Protein AF-C7GC16-F1 (afdb_monomer_lite)

Radius of gyration: 24.83 Å; chains: 1; bounding box: 81×34×34 Å

Foldseek 3Di:
DVVVVVVVVVVVVVVVVVVVVVVVVVPPDPPPPPPPDPPPQWDFDDDDPFWTWTARNPFQFIWIWGDDPPDIDIDTDADPVRHTDGDPDDD

Sequence (91 aa):
MRKIRSTNAVRKKLITAIITATLLIAGCSDTANVSAGQENTMVLVGSGQEYLIYADSDTGVMYLYITISTGGGLTVMLNADGTPKIWQGEE

pLDDT: mean 80.11, std 16.04, range [49.28, 98.38]

Secondary structure (DSSP, 8-state):
-HHHHHHHHHHHHHHHHHHHHHHHHTT------TTS-----EEEEEE-SSEEEEEETTT-BEEEE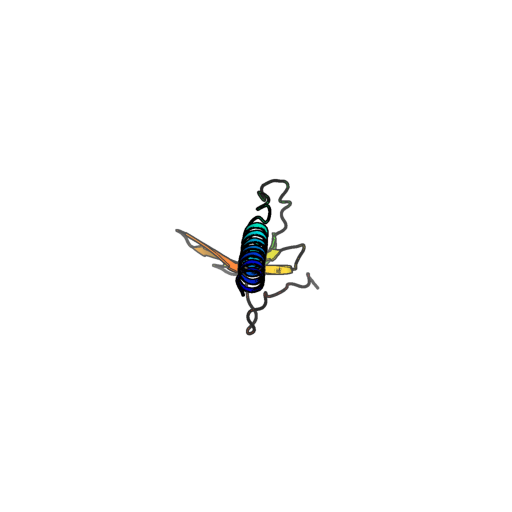EEETTEEEEEE-B-TTSPBPB-----

InterPro domains:
  IPR045515 Domain of unknown function DUF6440 [PF20037] (49-86)

Structure (mmCIF, N/CA/C/O backbone):
data_AF-C7GC16-F1
#
_entry.id   AF-C7GC16-F1
#
loop_
_atom_site.group_PDB
_atom_site.id
_atom_site.type_symbol
_atom_site.label_atom_id
_atom_site.label_alt_id
_atom_site.label_comp_id
_atom_site.label_asym_id
_atom_site.label_entity_id
_atom_site.label_seq_id
_atom_site.pdbx_PDB_ins_code
_atom_site.Cartn_x
_atom_site.Cartn_y
_atom_site.Cartn_z
_atom_site.occupancy
_atom_site.B_iso_or_equiv
_atom_site.auth_seq_id
_atom_site.auth_comp_id
_atom_site.auth_asym_id
_atom_site.auth_atom_id
_atom_site.pdbx_PDB_model_num
ATOM 1 N N . MET A 1 1 ? -63.470 1.764 -0.219 1.00 57.22 1 MET A N 1
ATOM 2 C CA . MET A 1 1 ? -62.200 1.201 -0.752 1.00 57.22 1 MET A CA 1
ATOM 3 C C . MET A 1 1 ? -61.147 2.228 -1.215 1.00 57.22 1 MET A C 1
ATOM 5 O O . MET A 1 1 ? -59.967 1.907 -1.146 1.00 57.22 1 MET A O 1
ATOM 9 N N . ARG A 1 2 ? -61.492 3.462 -1.635 1.00 54.91 2 ARG A N 1
ATOM 10 C CA . ARG A 1 2 ? -60.500 4.473 -2.091 1.00 54.91 2 ARG A CA 1
ATOM 11 C C . ARG A 1 2 ? -59.507 4.955 -1.014 1.00 54.91 2 ARG A C 1
ATOM 13 O O . ARG A 1 2 ? -58.345 5.190 -1.330 1.00 54.91 2 ARG A O 1
ATOM 20 N N . LYS A 1 3 ? -59.934 5.044 0.252 1.00 53.91 3 LYS A N 1
ATOM 21 C CA . LYS A 1 3 ? -59.116 5.571 1.364 1.00 53.91 3 LYS A CA 1
ATOM 22 C C . LYS A 1 3 ? -57.870 4.715 1.657 1.00 53.91 3 LYS A C 1
ATOM 24 O O . LYS A 1 3 ? -56.803 5.274 1.838 1.00 53.91 3 LYS A O 1
ATOM 29 N N . ILE A 1 4 ? -57.987 3.383 1.595 1.00 54.50 4 ILE A N 1
ATOM 30 C CA . ILE A 1 4 ? -56.900 2.420 1.888 1.00 54.50 4 ILE A CA 1
ATOM 31 C C . ILE A 1 4 ? -55.850 2.374 0.759 1.00 54.50 4 ILE A C 1
ATOM 33 O O . ILE A 1 4 ? -54.653 2.277 1.022 1.00 54.50 4 ILE A O 1
ATOM 37 N N . ARG A 1 5 ? -56.275 2.493 -0.512 1.00 55.72 5 ARG A N 1
ATOM 38 C CA . ARG A 1 5 ? -55.349 2.562 -1.664 1.00 55.72 5 ARG A CA 1
A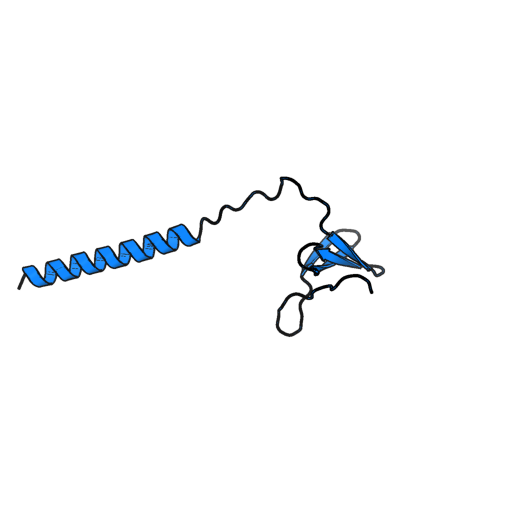TOM 39 C C . ARG A 1 5 ? -54.478 3.823 -1.636 1.00 55.72 5 ARG A C 1
ATOM 41 O O . ARG A 1 5 ? -53.306 3.743 -1.992 1.00 55.72 5 ARG A O 1
ATOM 48 N N . SER A 1 6 ? -55.033 4.953 -1.190 1.00 57.16 6 SER A N 1
ATOM 49 C CA . SER A 1 6 ? -54.312 6.231 -1.096 1.00 57.16 6 SER A CA 1
ATOM 50 C C . SER A 1 6 ? -53.179 6.183 -0.061 1.00 57.16 6 SER A C 1
ATOM 52 O O . SER A 1 6 ? -52.045 6.552 -0.361 1.00 57.16 6 SER A O 1
ATOM 54 N N . THR A 1 7 ? -53.427 5.617 1.124 1.00 61.12 7 THR A N 1
ATOM 55 C CA . THR A 1 7 ? -52.427 5.529 2.203 1.00 61.12 7 THR A CA 1
ATOM 56 C C . THR A 1 7 ? -51.219 4.673 1.824 1.00 61.12 7 THR A C 1
ATOM 58 O O . THR A 1 7 ? -50.087 5.021 2.151 1.00 61.12 7 THR A O 1
ATOM 61 N N . ASN A 1 8 ? -51.433 3.578 1.091 1.00 64.00 8 ASN A N 1
ATOM 62 C CA . ASN A 1 8 ? -50.347 2.708 0.634 1.00 64.00 8 ASN A CA 1
ATOM 63 C C . ASN A 1 8 ? -49.497 3.359 -0.466 1.00 64.00 8 ASN A C 1
ATOM 65 O O . ASN A 1 8 ? -48.285 3.159 -0.501 1.00 64.00 8 ASN A O 1
ATOM 69 N N . ALA A 1 9 ? -50.110 4.167 -1.334 1.00 69.44 9 ALA A N 1
ATOM 70 C CA . ALA A 1 9 ? -49.386 4.927 -2.349 1.00 69.44 9 ALA A CA 1
ATOM 71 C C . ALA A 1 9 ? -48.498 6.017 -1.721 1.00 69.44 9 ALA A C 1
ATOM 73 O O . ALA A 1 9 ? -47.352 6.183 -2.134 1.00 69.44 9 ALA A O 1
ATOM 74 N N . VAL A 1 10 ? -48.989 6.710 -0.688 1.00 71.19 10 VAL A N 1
ATOM 75 C CA . VAL A 1 10 ? -48.220 7.729 0.049 1.00 71.19 10 VAL A CA 1
ATOM 76 C C . VAL A 1 10 ? -47.061 7.099 0.832 1.00 71.19 10 VAL A C 1
ATOM 78 O O . VAL A 1 10 ? -45.940 7.594 0.763 1.00 71.19 10 VAL A O 1
ATOM 81 N N . ARG A 1 11 ? -47.287 5.955 1.494 1.00 70.62 11 ARG A N 1
ATOM 82 C CA . ARG A 1 11 ? -46.234 5.206 2.209 1.00 70.62 11 ARG A CA 1
ATOM 83 C C . ARG A 1 11 ? -45.113 4.728 1.283 1.00 70.62 11 ARG A C 1
ATOM 85 O O . ARG A 1 11 ? -43.949 4.867 1.634 1.00 70.62 11 ARG A O 1
ATOM 92 N N . LYS A 1 12 ? -45.442 4.221 0.088 1.00 71.56 12 LYS A N 1
ATOM 93 C CA . LYS A 1 12 ? -44.433 3.806 -0.904 1.00 71.56 12 LYS A CA 1
ATOM 94 C C . LYS A 1 12 ? -43.577 4.981 -1.383 1.00 71.56 12 LYS A C 1
ATOM 96 O O . LYS A 1 12 ? -42.362 4.852 -1.420 1.00 71.56 12 LYS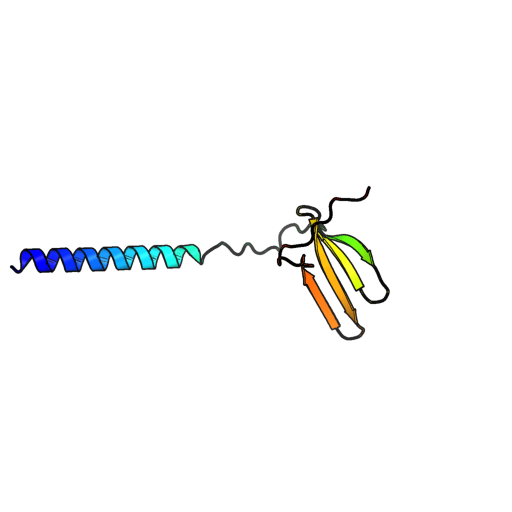 A O 1
ATOM 101 N N . LYS A 1 13 ? -44.194 6.133 -1.678 1.00 75.44 13 LYS A N 1
ATOM 102 C CA . LYS A 1 13 ? -43.466 7.349 -2.085 1.00 75.44 13 LYS A CA 1
ATOM 103 C C . LYS A 1 13 ? -42.524 7.860 -0.990 1.00 75.44 13 LYS A C 1
ATOM 105 O O . LYS A 1 13 ? -41.412 8.264 -1.304 1.00 75.44 13 LYS A O 1
ATOM 110 N N . LEU A 1 14 ? -42.950 7.794 0.274 1.00 77.75 14 LEU A N 1
ATOM 111 C CA . LEU A 1 14 ? -42.113 8.154 1.423 1.00 77.75 14 LEU A CA 1
ATOM 112 C C . LEU A 1 14 ? -40.903 7.222 1.569 1.00 77.75 14 LEU A C 1
ATOM 114 O O . LEU A 1 14 ? -39.789 7.709 1.718 1.00 77.75 14 LEU A O 1
ATOM 118 N N . ILE A 1 15 ? -41.096 5.903 1.464 1.00 80.00 15 ILE A N 1
ATOM 119 C CA . ILE A 1 15 ? -39.992 4.931 1.558 1.00 80.00 15 ILE A CA 1
ATOM 120 C C . ILE A 1 15 ? -38.977 5.148 0.428 1.00 80.00 15 ILE A C 1
ATOM 122 O O . ILE A 1 15 ? -37.778 5.198 0.688 1.00 80.00 15 ILE A O 1
ATOM 126 N N . THR A 1 16 ? -39.440 5.331 -0.813 1.00 78.88 16 THR A N 1
ATOM 127 C CA . THR A 1 16 ? -38.548 5.593 -1.952 1.00 78.88 16 THR A CA 1
ATOM 128 C C . THR A 1 16 ? -37.747 6.881 -1.761 1.00 78.88 16 THR A C 1
ATOM 130 O O . THR A 1 16 ? -36.540 6.869 -1.971 1.00 78.88 16 THR A O 1
ATOM 133 N N . ALA A 1 17 ? -38.375 7.966 -1.295 1.00 80.12 17 ALA A N 1
ATOM 134 C CA . ALA A 1 17 ? -37.679 9.229 -1.050 1.00 80.12 17 ALA A CA 1
ATOM 135 C C . ALA A 1 17 ? -36.582 9.108 0.025 1.00 80.12 17 ALA A C 1
ATOM 137 O O . ALA A 1 17 ? -35.499 9.660 -0.146 1.00 80.12 17 ALA A O 1
ATOM 138 N N . ILE A 1 18 ? -36.834 8.351 1.099 1.00 80.19 18 ILE A N 1
ATOM 139 C CA . ILE A 1 18 ? -35.860 8.133 2.181 1.00 80.19 18 ILE A CA 1
ATOM 140 C C . ILE A 1 18 ? -34.644 7.342 1.680 1.00 80.19 18 ILE A C 1
ATOM 142 O O . ILE A 1 18 ? -33.511 7.726 1.970 1.00 80.19 18 ILE A O 1
ATOM 146 N N . ILE A 1 19 ? -34.861 6.273 0.903 1.00 79.12 19 ILE A N 1
ATOM 147 C CA . ILE A 1 19 ? -33.776 5.448 0.342 1.00 79.12 19 ILE A CA 1
ATOM 148 C C . ILE A 1 19 ? -32.929 6.263 -0.646 1.00 79.12 19 ILE A C 1
ATOM 150 O O . ILE A 1 19 ? -31.704 6.216 -0.599 1.00 79.12 19 ILE A O 1
ATOM 154 N N . THR A 1 20 ? -33.562 7.049 -1.521 1.00 72.94 20 THR A N 1
ATOM 155 C CA . THR A 1 20 ? -32.832 7.892 -2.477 1.00 72.94 20 THR A CA 1
ATOM 156 C C . THR A 1 20 ? -32.024 8.981 -1.769 1.00 72.94 20 THR A C 1
ATOM 158 O O . THR A 1 20 ? -30.871 9.199 -2.122 1.00 72.94 20 THR A O 1
ATOM 161 N N . ALA A 1 21 ? -32.581 9.627 -0.740 1.00 70.94 21 ALA A N 1
ATOM 162 C CA . ALA A 1 21 ? -31.866 10.647 0.027 1.00 70.94 21 ALA A CA 1
ATOM 163 C C . ALA A 1 21 ? -30.666 10.072 0.801 1.00 70.94 21 ALA A C 1
ATOM 165 O O . ALA A 1 21 ? -29.601 10.677 0.806 1.00 70.94 21 ALA A O 1
ATOM 166 N N . THR A 1 22 ? -30.803 8.891 1.412 1.00 69.50 22 THR A N 1
ATOM 167 C CA . THR A 1 22 ? -29.688 8.238 2.127 1.00 69.50 22 THR A CA 1
ATOM 168 C C . THR A 1 22 ? -28.571 7.789 1.188 1.00 69.50 22 THR A C 1
ATOM 170 O O . THR A 1 22 ? -27.401 7.971 1.516 1.00 69.50 22 THR A O 1
ATOM 173 N N . LEU A 1 23 ? -28.904 7.282 -0.003 1.00 67.50 23 LEU A N 1
ATOM 174 C CA . LEU A 1 23 ? -27.903 6.896 -1.002 1.00 67.50 23 LEU A CA 1
ATOM 175 C C . LEU A 1 23 ? -27.125 8.104 -1.550 1.00 67.50 23 LEU A C 1
ATOM 177 O O . LEU A 1 23 ? -25.928 7.999 -1.797 1.00 67.50 23 LEU A O 1
ATOM 181 N N . LEU A 1 24 ? -27.788 9.255 -1.704 1.00 65.25 24 LEU A N 1
ATOM 182 C CA . LEU A 1 24 ? -27.156 10.492 -2.176 1.00 65.25 24 LEU A CA 1
ATOM 183 C C . LEU A 1 24 ? -26.181 11.098 -1.153 1.00 65.25 24 LEU A C 1
ATOM 185 O O . LEU A 1 24 ? -25.216 11.740 -1.552 1.00 65.25 24 LEU A O 1
ATOM 189 N N . ILE A 1 25 ? -26.400 10.887 0.149 1.00 64.50 25 ILE A N 1
ATOM 190 C CA . ILE A 1 25 ? -25.544 11.450 1.208 1.00 64.50 25 ILE A CA 1
ATOM 191 C C . ILE A 1 25 ? -24.304 10.576 1.458 1.00 64.50 25 ILE A C 1
ATOM 193 O O . ILE A 1 25 ? -23.245 11.103 1.780 1.00 64.50 25 ILE A O 1
ATOM 197 N N . ALA A 1 26 ? -24.387 9.259 1.239 1.00 61.84 26 ALA A N 1
ATOM 198 C CA . ALA A 1 26 ? -23.250 8.349 1.417 1.00 61.84 26 ALA A CA 1
ATOM 199 C C . ALA A 1 26 ? -22.119 8.532 0.375 1.00 61.84 26 ALA A C 1
ATOM 201 O O . ALA A 1 26 ? -21.047 7.960 0.546 1.00 61.84 26 ALA A O 1
ATOM 202 N N . GLY A 1 27 ? -22.353 9.307 -0.695 1.00 56.94 27 GLY A N 1
ATOM 203 C CA . GLY A 1 27 ? -21.380 9.576 -1.764 1.00 56.94 27 GLY A CA 1
ATOM 204 C C . GLY A 1 27 ? -20.660 10.929 -1.685 1.00 56.94 27 GLY A C 1
ATOM 205 O O . GLY A 1 27 ? -19.718 11.142 -2.439 1.00 56.94 27 GLY A O 1
ATOM 206 N N . CYS A 1 28 ? -21.070 11.831 -0.787 1.00 62.34 28 CYS A N 1
ATOM 207 C CA . CYS A 1 28 ? -20.362 13.086 -0.509 1.00 62.34 28 CYS A CA 1
ATOM 208 C C . CYS A 1 28 ? -19.523 12.932 0.763 1.00 62.34 28 CYS A C 1
ATOM 210 O O . CYS A 1 28 ? -19.738 13.633 1.748 1.00 62.34 28 CYS A O 1
ATOM 212 N N . SER A 1 29 ? -18.574 11.996 0.778 1.00 58.06 29 SER A N 1
ATOM 213 C CA . SER A 1 29 ? -17.427 12.185 1.662 1.00 58.06 29 SER A CA 1
ATOM 214 C C . SER A 1 29 ? -16.674 13.388 1.118 1.00 58.06 29 SER A C 1
ATOM 216 O O . SER A 1 29 ? -16.325 13.376 -0.064 1.00 58.06 29 SER A O 1
ATOM 218 N N . ASP A 1 30 ? -16.453 14.411 1.943 1.00 56.12 30 ASP A N 1
ATOM 219 C CA . ASP A 1 30 ? -15.479 15.456 1.656 1.00 56.12 30 ASP A CA 1
ATOM 220 C C . ASP A 1 30 ? -14.195 14.765 1.191 1.00 56.12 30 ASP A C 1
ATOM 222 O O . ASP A 1 30 ? -13.457 14.192 1.993 1.00 56.12 30 ASP A O 1
ATOM 226 N N . THR A 1 31 ? -13.936 14.746 -0.117 1.00 58.59 31 THR A N 1
ATOM 227 C CA . THR A 1 31 ? -12.607 14.447 -0.637 1.00 58.59 31 THR A CA 1
ATOM 228 C C . THR A 1 31 ? -11.767 15.633 -0.219 1.00 58.59 31 THR A C 1
ATOM 230 O O . THR A 1 31 ? -11.620 16.602 -0.964 1.00 58.59 31 THR A O 1
ATOM 233 N N . ALA A 1 32 ? -11.316 15.591 1.035 1.00 56.75 32 ALA A N 1
ATOM 234 C CA . ALA A 1 32 ? -10.338 16.502 1.565 1.00 56.75 32 ALA A CA 1
ATOM 235 C C . ALA A 1 32 ? -9.178 16.472 0.577 1.00 56.75 32 ALA A C 1
ATOM 237 O O . ALA A 1 32 ? -8.516 15.454 0.377 1.00 56.75 32 ALA A O 1
ATOM 238 N N . ASN A 1 33 ? -9.014 17.592 -0.115 1.00 53.25 33 ASN A N 1
ATOM 239 C CA . ASN A 1 33 ? -7.804 17.912 -0.829 1.00 53.25 33 ASN A CA 1
ATOM 240 C C . ASN A 1 33 ? -6.628 17.654 0.132 1.00 53.25 33 ASN A C 1
ATOM 242 O O . ASN A 1 33 ? -6.450 18.390 1.099 1.00 53.25 33 ASN A O 1
ATOM 246 N N . VAL A 1 34 ? -5.843 16.613 -0.136 1.00 57.44 34 VAL A N 1
ATOM 247 C CA . VAL A 1 34 ? -4.703 16.174 0.687 1.00 57.44 34 VAL A CA 1
ATOM 248 C C . VAL A 1 34 ? -3.477 17.099 0.568 1.00 57.44 34 VAL A C 1
ATOM 250 O O . VAL A 1 34 ? -2.375 16.718 0.935 1.00 57.44 34 VAL A O 1
ATOM 253 N N . SER A 1 35 ? -3.626 18.336 0.077 1.00 60.78 35 SER A N 1
ATOM 254 C CA . SER A 1 35 ? -2.489 19.241 -0.154 1.00 60.78 35 SER A CA 1
ATOM 255 C C . SER A 1 35 ? -2.027 20.052 1.063 1.00 60.78 35 SER A C 1
ATOM 257 O O . SER A 1 35 ? -1.152 20.902 0.904 1.00 60.78 35 SER A O 1
ATOM 259 N N . ALA A 1 36 ? -2.614 19.885 2.249 1.00 49.28 36 ALA A N 1
ATOM 260 C CA . ALA A 1 36 ? -2.264 20.693 3.419 1.00 49.28 36 ALA A CA 1
ATOM 261 C C . ALA A 1 36 ? -1.502 19.857 4.455 1.00 49.28 36 ALA A C 1
ATOM 263 O O . ALA A 1 36 ? -2.108 19.203 5.295 1.00 49.28 36 ALA A O 1
ATOM 264 N N . GLY A 1 37 ? -0.168 19.918 4.396 1.00 51.09 37 GLY A N 1
ATOM 265 C CA . GLY A 1 37 ? 0.706 19.427 5.466 1.00 51.09 37 GLY A CA 1
ATOM 266 C C . GLY A 1 37 ? 1.123 17.964 5.348 1.00 51.09 37 GLY A C 1
ATOM 267 O O . GLY A 1 37 ? 1.103 17.252 6.344 1.00 51.09 37 GLY A O 1
ATOM 268 N N . GLN A 1 38 ? 1.516 17.511 4.156 1.00 57.66 38 GLN A N 1
ATOM 269 C CA . GLN A 1 38 ? 2.178 16.216 4.011 1.00 57.66 38 GLN A CA 1
ATOM 270 C C . GLN A 1 38 ? 3.602 16.336 4.574 1.00 57.66 38 GLN A C 1
ATOM 272 O O . GLN A 1 38 ? 4.571 16.533 3.841 1.00 57.66 38 GLN A O 1
ATOM 277 N N . GLU A 1 39 ? 3.724 16.285 5.905 1.00 61.44 39 GLU A N 1
ATOM 278 C CA . GLU A 1 39 ? 4.970 15.831 6.514 1.00 61.44 39 GLU A CA 1
ATOM 279 C C . GLU A 1 39 ? 5.315 14.485 5.870 1.00 61.44 39 GLU A C 1
ATOM 281 O O . GLU A 1 39 ? 4.424 13.745 5.453 1.00 61.44 39 GLU A O 1
ATOM 286 N N . ASN A 1 40 ? 6.597 14.217 5.647 1.00 67.12 40 ASN A N 1
ATOM 287 C CA . ASN A 1 40 ? 7.022 13.100 4.814 1.00 67.12 40 ASN A CA 1
ATOM 288 C C . ASN A 1 40 ? 6.734 11.768 5.539 1.00 67.12 40 ASN A C 1
ATOM 290 O O . ASN A 1 40 ? 7.631 11.201 6.154 1.00 67.12 40 ASN A O 1
ATOM 294 N N . THR A 1 41 ? 5.488 11.285 5.474 1.00 82.44 41 THR A N 1
ATOM 295 C CA . THR A 1 41 ? 5.003 10.092 6.189 1.00 82.44 41 THR A CA 1
ATOM 296 C C . THR A 1 41 ? 5.574 8.799 5.622 1.00 82.44 41 THR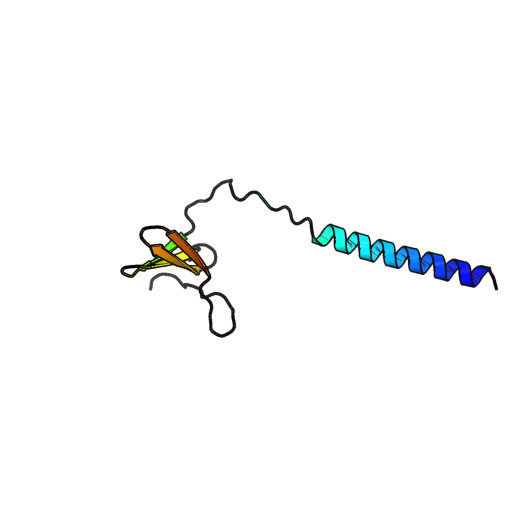 A C 1
ATOM 298 O O . THR A 1 41 ? 5.384 7.736 6.184 1.00 82.44 41 THR A O 1
ATOM 301 N N . MET A 1 42 ? 6.292 8.841 4.502 1.00 91.12 42 MET A N 1
ATOM 302 C CA . MET A 1 42 ? 6.844 7.647 3.867 1.00 91.12 42 MET A CA 1
ATOM 303 C C . MET A 1 42 ? 8.259 7.372 4.385 1.00 91.12 42 MET A C 1
ATOM 305 O O . MET A 1 42 ? 9.197 8.118 4.095 1.00 91.12 42 MET A O 1
ATOM 309 N N . VAL A 1 43 ? 8.423 6.262 5.101 1.00 93.25 43 VAL A N 1
ATOM 310 C CA . VAL A 1 43 ? 9.708 5.744 5.584 1.00 93.25 43 VAL A CA 1
ATOM 311 C C . VAL A 1 43 ? 10.227 4.703 4.596 1.00 93.25 43 VAL A C 1
ATOM 313 O O . VAL A 1 43 ? 9.491 3.799 4.213 1.00 93.25 43 VAL A O 1
ATOM 316 N N . LEU A 1 44 ? 11.482 4.809 4.155 1.00 94.75 44 LEU A N 1
ATOM 317 C CA . LEU A 1 44 ? 12.106 3.781 3.315 1.00 94.75 44 LEU A CA 1
ATOM 318 C C . LEU A 1 44 ? 12.498 2.582 4.190 1.00 94.75 44 LEU A C 1
ATOM 320 O O . LEU A 1 44 ? 13.374 2.712 5.035 1.00 94.75 44 LEU A O 1
ATOM 324 N N . VAL A 1 45 ? 11.882 1.421 3.959 1.00 95.88 45 VAL A N 1
ATOM 325 C CA . VAL A 1 45 ? 12.058 0.207 4.786 1.00 95.88 45 VAL A CA 1
ATOM 326 C C . VAL A 1 45 ? 12.712 -0.952 4.031 1.00 95.88 45 VAL A C 1
ATOM 328 O O . VAL A 1 45 ? 13.005 -1.999 4.601 1.00 95.88 45 VAL A O 1
ATOM 331 N N . GLY A 1 46 ? 12.947 -0.788 2.730 1.00 94.94 46 GLY A N 1
ATOM 332 C CA . GLY A 1 46 ? 13.671 -1.759 1.922 1.00 94.94 46 GLY A CA 1
ATOM 333 C C . GLY A 1 46 ? 14.019 -1.210 0.547 1.00 94.94 46 GLY A C 1
ATOM 334 O O . GLY A 1 46 ? 13.324 -0.351 0.009 1.00 94.94 46 GLY A O 1
ATOM 335 N N . SER A 1 47 ? 15.096 -1.713 -0.044 1.00 94.88 47 SER A N 1
ATOM 336 C CA . SER A 1 47 ? 15.516 -1.328 -1.389 1.00 94.88 47 SER A CA 1
ATOM 337 C C . SER A 1 47 ? 16.205 -2.483 -2.111 1.00 94.88 47 SER A C 1
ATOM 339 O O . SER A 1 47 ? 16.785 -3.380 -1.499 1.00 94.88 47 SER A O 1
ATOM 341 N N . GLY A 1 48 ? 16.109 -2.459 -3.436 1.00 92.50 48 GLY A N 1
ATOM 342 C CA . GLY A 1 48 ? 16.841 -3.308 -4.366 1.00 92.50 48 GLY A CA 1
ATOM 343 C C . GLY A 1 48 ? 17.299 -2.486 -5.571 1.00 92.50 48 GLY A C 1
ATOM 344 O O . GLY A 1 48 ? 17.126 -1.270 -5.601 1.00 92.50 48 GLY A O 1
ATOM 345 N N . GLN A 1 49 ? 17.882 -3.131 -6.586 1.00 89.19 49 GLN A N 1
ATOM 346 C CA . GLN A 1 49 ? 18.419 -2.407 -7.750 1.00 89.19 49 GLN A CA 1
ATOM 347 C C . GLN A 1 49 ? 17.355 -1.636 -8.549 1.00 89.19 49 GLN A C 1
ATOM 349 O O . GLN A 1 49 ? 17.659 -0.577 -9.086 1.00 89.19 49 GLN A O 1
ATOM 354 N N . GLU A 1 50 ? 16.124 -2.147 -8.618 1.00 89.88 50 GLU A N 1
ATOM 355 C CA . GLU A 1 50 ? 15.042 -1.578 -9.444 1.00 89.88 50 GLU A CA 1
ATOM 356 C C . GLU A 1 50 ? 13.763 -1.289 -8.641 1.00 89.88 50 GLU A C 1
ATOM 358 O O . GLU A 1 50 ? 12.717 -0.967 -9.207 1.00 89.88 50 GLU A O 1
ATOM 363 N N . TYR A 1 51 ? 13.827 -1.408 -7.311 1.00 93.56 51 TYR A N 1
ATOM 364 C CA . TYR A 1 51 ? 12.670 -1.194 -6.449 1.00 93.56 51 TYR A CA 1
ATOM 365 C C . TYR A 1 51 ? 13.027 -0.553 -5.111 1.00 93.56 51 TYR A C 1
ATOM 367 O O . TYR A 1 51 ? 14.100 -0.778 -4.552 1.00 93.56 51 TYR A O 1
ATOM 375 N N . LEU A 1 52 ? 12.069 0.195 -4.571 1.00 95.69 52 LEU A N 1
ATOM 376 C CA . LEU A 1 52 ? 12.056 0.713 -3.208 1.00 95.69 52 LEU A CA 1
ATOM 377 C C . LEU A 1 52 ? 10.786 0.225 -2.510 1.00 95.69 52 LEU A C 1
ATOM 379 O O . LEU A 1 52 ? 9.753 0.019 -3.148 1.00 95.69 52 LEU A O 1
ATOM 383 N N . ILE A 1 53 ? 10.862 0.046 -1.199 1.00 96.88 53 ILE A N 1
ATOM 384 C CA . ILE A 1 53 ? 9.723 -0.279 -0.351 1.00 96.88 53 ILE A CA 1
ATOM 385 C C . ILE A 1 53 ? 9.589 0.830 0.679 1.00 96.88 53 ILE A C 1
ATOM 387 O O . ILE A 1 53 ? 10.495 1.044 1.486 1.00 96.88 53 ILE A O 1
ATOM 391 N N . TYR A 1 54 ? 8.454 1.514 0.649 1.00 96.12 54 TYR A N 1
ATOM 392 C CA . TYR A 1 54 ? 8.102 2.527 1.633 1.00 96.12 54 TYR A CA 1
ATOM 393 C C . TYR A 1 54 ? 7.063 1.979 2.603 1.00 96.12 54 TYR A C 1
ATOM 395 O O . TYR A 1 54 ? 6.239 1.160 2.209 1.00 96.12 54 TYR A O 1
ATOM 403 N N . ALA A 1 55 ? 7.075 2.443 3.843 1.00 96.25 55 ALA A N 1
ATOM 404 C CA . ALA A 1 55 ? 5.981 2.278 4.785 1.00 96.25 55 ALA A CA 1
ATOM 405 C C . ALA A 1 55 ? 5.434 3.655 5.154 1.00 96.25 55 ALA A C 1
ATOM 407 O O . ALA A 1 55 ? 6.206 4.584 5.378 1.00 96.25 55 ALA A O 1
ATOM 408 N N . ASP A 1 56 ? 4.116 3.787 5.217 1.00 93.75 56 ASP A N 1
ATOM 409 C CA . ASP A 1 56 ? 3.496 4.953 5.839 1.00 93.75 56 ASP A CA 1
ATOM 410 C C . ASP A 1 56 ? 3.768 4.930 7.356 1.00 93.75 56 ASP A C 1
ATOM 412 O O . ASP A 1 56 ? 3.582 3.903 8.004 1.00 93.75 56 ASP A O 1
ATOM 416 N N . SER A 1 57 ? 4.243 6.036 7.920 1.00 90.50 57 SER A N 1
ATOM 417 C CA . SER A 1 57 ? 4.712 6.148 9.304 1.00 90.50 57 SER A CA 1
ATOM 418 C C . SER A 1 57 ? 3.592 6.012 10.323 1.00 90.50 57 SER A C 1
ATOM 420 O O . SER A 1 57 ? 3.840 5.586 11.448 1.00 90.50 57 SER A O 1
ATOM 422 N N . ASP A 1 58 ? 2.370 6.367 9.932 1.00 90.50 58 ASP A N 1
ATOM 423 C CA . ASP A 1 58 ? 1.229 6.436 10.837 1.00 90.50 58 ASP A CA 1
ATOM 424 C C . ASP A 1 58 ? 0.502 5.089 10.897 1.00 90.50 58 ASP A C 1
ATOM 426 O O . ASP A 1 58 ? 0.002 4.678 11.944 1.00 90.50 58 ASP A O 1
ATOM 430 N N . THR A 1 59 ? 0.447 4.387 9.762 1.00 94.00 59 THR A N 1
ATOM 431 C CA . THR A 1 59 ? -0.311 3.137 9.600 1.00 94.00 59 THR A CA 1
ATOM 432 C C . THR A 1 59 ? 0.559 1.892 9.444 1.00 94.00 59 THR A C 1
ATOM 434 O O . THR A 1 59 ? 0.061 0.774 9.584 1.00 94.00 59 THR A O 1
ATOM 437 N N . GLY A 1 60 ? 1.837 2.058 9.103 1.00 95.25 60 GLY A N 1
ATOM 438 C CA . GLY A 1 60 ? 2.758 0.982 8.744 1.00 95.25 60 GLY A CA 1
ATOM 439 C C . GLY A 1 60 ? 2.487 0.353 7.373 1.00 95.25 60 GLY A C 1
ATOM 440 O O . GLY A 1 60 ? 3.191 -0.583 6.996 1.00 95.25 60 GLY A O 1
ATOM 441 N N . VAL A 1 61 ? 1.484 0.810 6.611 1.00 97.19 61 VAL A N 1
ATOM 442 C CA . VAL A 1 61 ? 1.133 0.207 5.313 1.00 97.19 61 VAL A CA 1
ATOM 443 C C . VAL A 1 61 ? 2.308 0.302 4.350 1.00 97.19 61 VAL A C 1
ATOM 445 O O . VAL A 1 61 ? 2.833 1.385 4.101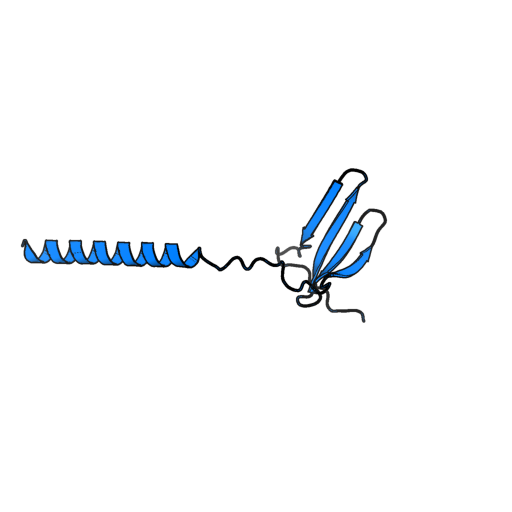 1.00 97.19 61 VAL A O 1
ATOM 448 N N . MET A 1 62 ? 2.694 -0.841 3.786 1.00 97.94 62 MET A N 1
ATOM 449 C CA . MET A 1 62 ? 3.835 -0.941 2.887 1.00 97.94 62 MET A CA 1
ATOM 450 C C . MET A 1 62 ? 3.441 -0.745 1.420 1.00 97.94 62 MET A C 1
ATOM 452 O O . MET A 1 62 ? 2.449 -1.298 0.936 1.00 97.94 62 MET A O 1
ATOM 456 N N . TYR A 1 63 ? 4.287 -0.030 0.687 1.00 97.50 63 TYR A N 1
ATOM 457 C CA . TYR A 1 63 ? 4.155 0.264 -0.730 1.00 97.50 63 TYR A CA 1
ATOM 458 C C . TYR A 1 63 ? 5.411 -0.160 -1.483 1.00 97.50 63 TYR A C 1
ATOM 460 O O . TYR A 1 63 ? 6.527 0.175 -1.091 1.00 97.50 63 TYR A O 1
ATOM 468 N N . LEU A 1 64 ? 5.220 -0.847 -2.606 1.00 97.31 64 LEU A N 1
ATOM 469 C CA . LEU A 1 64 ? 6.272 -1.114 -3.575 1.00 97.31 64 LEU A CA 1
ATOM 470 C C . LEU A 1 64 ? 6.315 0.038 -4.577 1.00 97.31 64 LEU A C 1
ATOM 472 O O . LEU A 1 64 ? 5.320 0.320 -5.249 1.00 97.31 64 LEU A O 1
ATOM 476 N N . TYR A 1 65 ? 7.479 0.662 -4.696 1.00 95.19 65 TYR A N 1
ATOM 477 C CA . TYR A 1 65 ? 7.776 1.658 -5.710 1.00 95.19 65 TYR A CA 1
ATOM 478 C C . TYR A 1 65 ? 8.778 1.083 -6.711 1.00 95.19 65 TYR A C 1
ATOM 480 O O . TYR A 1 65 ? 9.902 0.736 -6.348 1.00 95.19 65 TYR A O 1
ATOM 488 N N . ILE A 1 66 ? 8.369 0.990 -7.974 1.00 94.00 66 ILE A N 1
ATOM 489 C CA . ILE A 1 66 ? 9.244 0.601 -9.083 1.00 94.00 66 ILE A CA 1
ATOM 490 C C . ILE A 1 66 ? 9.580 1.849 -9.884 1.00 94.00 66 ILE A C 1
ATOM 492 O O . ILE A 1 66 ? 8.679 2.583 -10.296 1.00 94.00 66 ILE A O 1
ATOM 496 N N . THR A 1 67 ? 10.867 2.048 -10.152 1.00 82.50 67 THR A N 1
ATOM 497 C CA . THR A 1 67 ? 11.353 3.077 -11.070 1.00 82.50 67 THR A CA 1
ATOM 498 C C . THR A 1 67 ? 12.158 2.412 -12.175 1.00 82.50 67 THR A C 1
ATOM 500 O O . THR A 1 67 ? 13.133 1.713 -11.920 1.00 82.50 67 THR A O 1
ATOM 503 N N . ILE A 1 68 ? 11.751 2.635 -13.417 1.00 83.12 68 ILE A N 1
ATOM 504 C CA . ILE A 1 68 ? 12.477 2.234 -14.622 1.00 83.12 68 ILE A CA 1
ATOM 505 C C . ILE A 1 68 ? 12.773 3.484 -15.457 1.00 83.12 68 ILE A C 1
ATOM 507 O O . ILE A 1 68 ? 12.183 4.542 -15.253 1.00 83.12 68 ILE A O 1
ATOM 511 N N . SER A 1 69 ? 13.698 3.388 -16.410 1.00 80.12 69 SER A N 1
ATOM 512 C CA . SER A 1 69 ? 14.250 4.548 -17.137 1.00 80.12 69 SER A CA 1
ATOM 513 C C . SER A 1 69 ? 13.221 5.503 -17.759 1.00 80.12 69 SER A C 1
ATOM 515 O O . SER A 1 69 ? 13.515 6.680 -17.944 1.00 80.12 69 SER A O 1
ATOM 517 N N . THR A 1 70 ? 12.029 5.015 -18.099 1.00 84.44 70 THR A N 1
ATOM 518 C CA . THR A 1 70 ? 10.981 5.787 -18.785 1.00 84.44 70 THR A CA 1
ATOM 519 C C . THR A 1 70 ? 9.654 5.819 -18.029 1.00 84.44 70 THR A C 1
ATOM 521 O O . THR A 1 70 ? 8.664 6.324 -18.555 1.00 84.44 70 THR A O 1
ATOM 524 N N . GLY A 1 71 ? 9.602 5.299 -16.801 1.00 81.69 71 GLY A N 1
ATOM 525 C CA . GLY A 1 71 ? 8.356 5.229 -16.050 1.00 81.69 71 GLY A CA 1
ATOM 526 C C . GLY A 1 71 ? 8.497 4.563 -14.692 1.00 81.69 71 GLY A C 1
ATOM 527 O O . GLY A 1 71 ? 9.579 4.204 -14.247 1.00 81.69 71 GLY A O 1
ATOM 528 N N . GLY A 1 72 ? 7.375 4.387 -14.017 1.00 88.62 72 GLY A N 1
ATOM 529 C CA . GLY A 1 72 ? 7.349 3.781 -12.701 1.00 88.62 72 GLY A CA 1
ATOM 530 C C . GLY A 1 72 ? 5.932 3.673 -12.180 1.00 88.62 72 GLY A C 1
ATOM 531 O O . GLY A 1 72 ? 4.972 4.055 -12.853 1.00 88.62 72 GLY A O 1
ATOM 532 N N . GLY A 1 73 ? 5.807 3.138 -10.977 1.00 91.75 73 GLY A N 1
ATOM 533 C CA . GLY A 1 73 ? 4.517 2.976 -10.333 1.00 91.75 73 GLY A CA 1
ATOM 534 C C . GLY A 1 73 ? 4.655 2.702 -8.849 1.00 91.75 73 GLY A C 1
ATOM 535 O O . GLY A 1 73 ? 5.676 2.194 -8.385 1.00 91.75 73 GLY A O 1
ATOM 536 N N . LEU A 1 74 ? 3.592 3.038 -8.128 1.00 93.06 74 LEU A N 1
ATOM 537 C CA . LEU A 1 74 ? 3.421 2.747 -6.715 1.00 93.06 74 LEU A CA 1
ATOM 538 C C . LEU A 1 74 ? 2.245 1.781 -6.563 1.00 93.06 74 LEU A C 1
ATOM 540 O O . LEU A 1 74 ? 1.189 1.991 -7.162 1.00 93.06 74 LEU A O 1
ATOM 544 N N . THR A 1 75 ? 2.410 0.740 -5.756 1.00 96.25 75 THR A N 1
ATOM 545 C CA . THR A 1 75 ? 1.311 -0.160 -5.396 1.00 96.25 75 THR A CA 1
ATOM 546 C C . THR A 1 75 ? 1.395 -0.568 -3.932 1.00 96.25 75 THR A C 1
ATOM 548 O O . THR A 1 75 ? 2.490 -0.674 -3.380 1.00 96.25 75 THR A O 1
ATOM 551 N N . VAL A 1 76 ? 0.245 -0.798 -3.296 1.00 97.62 76 VAL A N 1
ATOM 552 C CA . VAL A 1 76 ? 0.185 -1.362 -1.941 1.00 97.62 76 VAL A CA 1
ATOM 553 C C . VAL A 1 76 ? 0.674 -2.805 -1.985 1.00 97.62 76 VAL A C 1
ATOM 555 O O . VAL A 1 76 ? 0.253 -3.597 -2.829 1.00 97.62 76 VAL A O 1
ATOM 558 N N . MET A 1 77 ? 1.536 -3.169 -1.043 1.00 97.88 77 MET A N 1
ATOM 559 C CA . MET A 1 77 ? 1.926 -4.558 -0.850 1.00 97.88 77 MET A CA 1
ATOM 560 C C . MET A 1 77 ? 0.851 -5.288 -0.049 1.00 97.88 77 MET A C 1
ATOM 562 O O . MET A 1 77 ? 0.432 -4.825 1.010 1.00 97.88 77 MET A O 1
ATOM 566 N N . LEU A 1 78 ? 0.430 -6.455 -0.531 1.00 98.38 78 LEU A N 1
ATOM 567 C CA . LEU A 1 78 ? -0.646 -7.236 0.076 1.00 98.38 78 LEU A CA 1
ATOM 568 C C . LEU A 1 78 ? -0.129 -8.557 0.650 1.00 98.38 78 LEU A C 1
ATOM 570 O O . LEU A 1 78 ? 0.825 -9.159 0.151 1.00 98.38 78 LEU A O 1
ATOM 574 N N . ASN A 1 79 ? -0.773 -9.018 1.714 1.00 98.06 79 ASN A N 1
ATOM 575 C CA . ASN A 1 79 ? -0.724 -10.400 2.164 1.00 98.06 79 ASN A CA 1
ATOM 576 C C . ASN A 1 79 ? -1.555 -11.294 1.232 1.00 98.06 79 ASN A C 1
ATOM 578 O O . ASN A 1 79 ? -2.300 -10.819 0.375 1.00 98.06 79 ASN A O 1
ATOM 582 N N . ALA A 1 80 ? -1.439 -12.611 1.410 1.00 98.12 80 ALA A N 1
ATOM 583 C CA . ALA A 1 80 ? -2.161 -13.585 0.590 1.00 98.12 80 ALA A CA 1
ATOM 584 C C . ALA A 1 80 ? -3.695 -13.484 0.722 1.00 98.12 80 ALA A C 1
ATOM 586 O O . ALA A 1 80 ? -4.412 -13.864 -0.198 1.00 98.12 80 ALA A O 1
ATOM 587 N N . ASP A 1 81 ? -4.194 -12.964 1.844 1.00 98.00 81 ASP A N 1
ATOM 588 C CA . ASP A 1 81 ? -5.620 -12.739 2.106 1.00 98.00 81 ASP A CA 1
ATOM 589 C C . ASP A 1 81 ? -6.146 -11.402 1.550 1.00 98.00 81 ASP A C 1
ATOM 591 O O . ASP A 1 81 ? -7.323 -11.084 1.707 1.00 98.00 81 ASP A O 1
ATOM 595 N N . GLY A 1 82 ? -5.286 -10.618 0.892 1.00 97.62 82 GLY A N 1
ATOM 596 C CA . GLY A 1 82 ? -5.632 -9.315 0.334 1.00 97.62 82 GLY A CA 1
ATOM 597 C C . GLY A 1 82 ? -5.602 -8.162 1.338 1.00 97.62 82 GLY A C 1
ATOM 598 O O . GLY A 1 82 ? -5.936 -7.041 0.962 1.00 97.62 82 GLY A O 1
ATOM 599 N N . THR A 1 83 ? -5.188 -8.388 2.588 1.00 98.25 83 THR A N 1
ATOM 600 C CA . THR A 1 83 ? -4.929 -7.295 3.539 1.00 98.25 83 THR A CA 1
ATOM 601 C C . THR A 1 83 ? -3.589 -6.611 3.242 1.00 98.25 83 THR A C 1
ATOM 603 O O . THR A 1 83 ? -2.681 -7.261 2.715 1.00 98.25 83 THR A O 1
ATOM 606 N N . PRO A 1 84 ? -3.406 -5.319 3.571 1.00 98.25 84 PRO A N 1
ATOM 607 C CA . PRO A 1 84 ? -2.109 -4.662 3.429 1.00 98.25 84 PRO A CA 1
ATOM 608 C C . PRO A 1 84 ? -1.020 -5.306 4.295 1.00 98.25 84 PRO A C 1
ATOM 610 O O . PRO A 1 84 ? -1.264 -5.713 5.432 1.00 98.25 84 PRO A O 1
ATOM 613 N N . LYS A 1 85 ? 0.209 -5.355 3.776 1.00 98.00 85 LYS A N 1
ATOM 614 C CA . LYS A 1 85 ? 1.399 -5.636 4.586 1.00 98.00 85 LYS A CA 1
ATOM 615 C C . LYS A 1 85 ? 1.698 -4.439 5.483 1.00 98.00 85 LYS A C 1
ATOM 617 O O . LYS A 1 85 ? 1.708 -3.309 5.001 1.00 98.00 85 LYS A O 1
ATOM 622 N N . ILE A 1 86 ? 1.956 -4.714 6.762 1.00 97.50 86 ILE A N 1
ATOM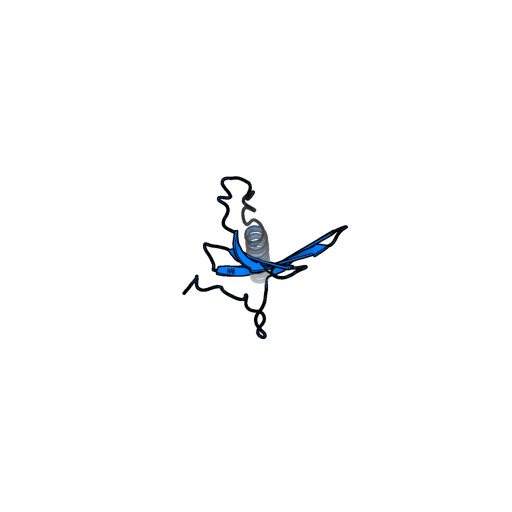 623 C CA . ILE A 1 86 ? 2.217 -3.707 7.794 1.00 97.50 86 ILE A CA 1
ATOM 624 C C . ILE A 1 86 ? 3.653 -3.855 8.295 1.00 97.50 86 ILE A C 1
ATOM 626 O O . ILE A 1 86 ? 4.042 -4.930 8.759 1.00 97.50 86 ILE A O 1
ATOM 630 N N . TRP A 1 87 ? 4.424 -2.777 8.209 1.00 96.50 87 TRP A N 1
ATOM 631 C CA . TRP A 1 87 ? 5.726 -2.632 8.842 1.00 96.50 87 TRP A CA 1
ATOM 632 C C . TRP A 1 87 ? 5.556 -2.266 10.321 1.00 96.50 87 TRP A C 1
ATOM 634 O O . TRP A 1 87 ? 4.710 -1.445 10.662 1.00 96.50 87 TRP A O 1
ATOM 644 N N . GLN A 1 88 ? 6.347 -2.892 11.193 1.00 93.69 88 GLN A N 1
ATOM 645 C CA . GLN A 1 88 ? 6.219 -2.775 12.654 1.00 93.69 88 GLN A CA 1
ATOM 646 C C . GLN A 1 88 ? 7.306 -1.886 13.291 1.00 93.69 88 GLN A C 1
ATOM 648 O O . GLN A 1 88 ? 7.412 -1.847 14.513 1.00 93.69 88 GLN A O 1
ATOM 653 N N . GLY A 1 89 ? 8.104 -1.178 12.482 1.00 86.81 89 GLY A N 1
ATOM 654 C CA . GLY A 1 89 ? 9.280 -0.426 12.935 1.00 86.81 89 GLY A CA 1
ATOM 655 C C . GLY A 1 89 ? 10.602 -1.171 12.709 1.00 86.81 89 GLY A C 1
ATOM 656 O O . GLY A 1 89 ? 10.613 -2.311 12.239 1.00 86.81 89 GLY A O 1
ATOM 657 N N . GLU A 1 90 ? 11.720 -0.501 12.996 1.00 78.94 90 GLU A N 1
ATOM 658 C CA . GLU A 1 90 ? 13.037 -1.148 13.103 1.00 78.94 90 GLU A CA 1
ATOM 659 C C . GLU A 1 90 ? 13.137 -1.871 14.459 1.00 78.94 90 GLU A C 1
ATOM 661 O O . GLU A 1 90 ? 12.612 -1.368 15.456 1.00 78.94 90 GLU A O 1
ATOM 666 N N . GLU A 1 91 ? 13.764 -3.053 14.486 1.00 61.78 91 GLU A N 1
ATOM 667 C CA . GLU A 1 91 ? 14.124 -3.753 15.735 1.00 61.78 91 GLU A CA 1
ATOM 668 C C . GLU A 1 91 ? 15.288 -3.070 16.467 1.00 61.78 91 GLU A C 1
ATOM 670 O O . GLU A 1 91 ? 16.233 -2.608 15.783 1.00 61.78 91 GLU A O 1
#

Organism: NCBI:txid536231